Protein AF-A0A923TZ08-F1 (afdb_monomer)

Mean predicted aligned error: 14.0 Å

Radius of gyration: 20.59 Å; Cα contacts (8 Å, |Δi|>4): 35; chains: 1; bounding box: 47×41×52 Å

Structure (mmCIF, N/CA/C/O backbone):
data_AF-A0A923TZ08-F1
#
_entry.id   AF-A0A923TZ08-F1
#
loop_
_atom_site.group_PDB
_atom_site.id
_atom_site.type_symbol
_atom_site.label_atom_id
_atom_site.label_alt_id
_atom_site.label_comp_id
_atom_site.label_asym_id
_atom_site.label_entity_id
_atom_site.label_seq_id
_atom_site.pdbx_PDB_ins_code
_atom_site.Cartn_x
_atom_site.Cartn_y
_atom_site.Cartn_z
_atom_site.occupancy
_atom_site.B_iso_or_equiv
_atom_site.auth_seq_id
_atom_site.auth_comp_id
_atom_site.auth_asym_id
_atom_site.auth_atom_id
_atom_site.pdbx_PDB_model_num
ATOM 1 N N . MET A 1 1 ? -11.995 -16.729 10.564 1.00 51.62 1 MET A N 1
ATOM 2 C CA . MET A 1 1 ? -11.643 -15.443 9.918 1.00 51.62 1 MET A CA 1
ATOM 3 C C . MET A 1 1 ? -10.370 -15.653 9.128 1.00 51.62 1 MET A C 1
ATOM 5 O O . MET A 1 1 ? -9.372 -16.040 9.724 1.00 51.62 1 MET A O 1
ATOM 9 N N . ALA A 1 2 ? -10.421 -15.484 7.808 1.00 56.25 2 ALA A N 1
ATOM 10 C CA . ALA A 1 2 ? -9.233 -15.591 6.970 1.00 56.25 2 ALA A CA 1
ATOM 11 C C . ALA A 1 2 ? -8.267 -14.456 7.340 1.00 56.25 2 ALA A C 1
ATOM 13 O O . ALA A 1 2 ? -8.632 -13.284 7.269 1.00 56.25 2 ALA A O 1
ATOM 14 N N . ARG A 1 3 ? -7.064 -14.803 7.801 1.00 67.94 3 ARG A N 1
ATOM 15 C CA . ARG A 1 3 ? -5.987 -13.831 7.997 1.00 67.94 3 ARG A CA 1
ATOM 16 C C . ARG A 1 3 ? -5.303 -13.652 6.651 1.00 67.94 3 ARG A C 1
ATOM 18 O O . ARG 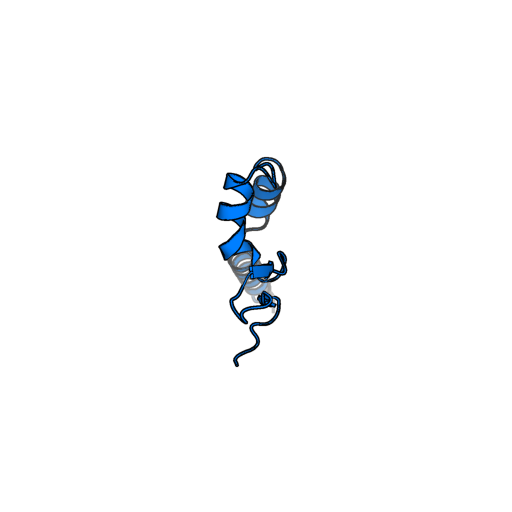A 1 3 ? -4.616 -14.561 6.195 1.00 67.94 3 ARG A O 1
ATOM 25 N N . ILE A 1 4 ? -5.524 -12.510 6.012 1.00 73.94 4 ILE A N 1
ATOM 26 C CA . ILE A 1 4 ? -4.774 -12.144 4.811 1.00 73.94 4 ILE A CA 1
ATOM 27 C C . ILE A 1 4 ? -3.394 -11.683 5.281 1.00 73.94 4 ILE A C 1
ATOM 29 O O . ILE A 1 4 ? -3.276 -10.805 6.137 1.00 73.94 4 ILE A O 1
ATOM 33 N N . ALA A 1 5 ? -2.344 -12.337 4.791 1.00 77.12 5 ALA A N 1
ATOM 34 C CA . ALA A 1 5 ? -0.986 -12.069 5.236 1.00 77.12 5 ALA A CA 1
ATOM 35 C C . ALA A 1 5 ? -0.571 -10.641 4.855 1.00 77.12 5 ALA A C 1
ATOM 37 O O . ALA A 1 5 ? -0.471 -10.331 3.678 1.00 77.12 5 ALA A O 1
ATOM 38 N N . GLY A 1 6 ? -0.263 -9.807 5.851 1.00 77.81 6 GLY A N 1
ATOM 39 C CA . GLY A 1 6 ? 0.081 -8.400 5.625 1.00 77.81 6 GLY A CA 1
ATOM 40 C C . GLY A 1 6 ? -1.090 -7.428 5.774 1.00 77.81 6 GLY A C 1
ATOM 41 O O . GLY A 1 6 ? -0.896 -6.247 5.520 1.00 77.81 6 GLY A O 1
ATOM 42 N N . ILE A 1 7 ? -2.272 -7.880 6.212 1.00 84.56 7 ILE A N 1
ATOM 43 C CA . ILE A 1 7 ? -3.402 -7.003 6.550 1.00 84.56 7 ILE A CA 1
ATOM 44 C C . ILE A 1 7 ? -3.794 -7.212 8.011 1.00 84.56 7 ILE A C 1
ATOM 46 O O . ILE A 1 7 ? -4.114 -8.327 8.428 1.00 84.56 7 ILE A O 1
ATOM 50 N N . THR A 1 8 ? -3.830 -6.122 8.772 1.00 87.12 8 THR A N 1
ATOM 51 C CA . THR A 1 8 ? -4.288 -6.110 10.165 1.00 87.12 8 THR A CA 1
ATOM 52 C C . THR A 1 8 ? -5.446 -5.138 10.310 1.00 87.12 8 THR A C 1
ATOM 54 O O . THR A 1 8 ? -5.372 -4.010 9.838 1.00 87.12 8 THR A O 1
ATOM 57 N N . THR A 1 9 ? -6.514 -5.554 10.986 1.00 89.06 9 THR A N 1
ATOM 58 C CA . THR A 1 9 ? -7.678 -4.704 11.266 1.00 89.06 9 THR A CA 1
ATOM 59 C C . THR A 1 9 ? -7.815 -4.488 12.767 1.00 89.06 9 THR A C 1
ATOM 61 O O . THR A 1 9 ? -7.847 -5.463 13.520 1.00 89.06 9 THR A O 1
ATOM 64 N N . GLU A 1 10 ? -7.965 -3.243 13.197 1.00 90.88 10 GLU A N 1
ATOM 65 C CA . GLU A 1 10 ? -8.336 -2.886 14.566 1.00 90.88 10 GLU A CA 1
ATOM 66 C C . GLU A 1 10 ? -9.834 -2.567 14.626 1.00 90.88 10 GLU A C 1
ATOM 68 O O . GLU A 1 10 ? -10.431 -2.097 13.650 1.00 90.88 10 GLU A O 1
ATOM 73 N N . LYS A 1 11 ? -10.453 -2.863 15.773 1.00 93.38 11 LYS A N 1
ATOM 74 C CA . LYS A 1 11 ? -11.874 -2.611 16.026 1.00 93.38 11 LYS A CA 1
ATOM 75 C C . LYS A 1 11 ? -12.051 -1.499 17.056 1.00 93.38 11 LYS A C 1
ATOM 77 O O . LYS A 1 11 ? -11.240 -1.370 17.967 1.00 93.38 11 LYS A O 1
ATOM 82 N N . ASP A 1 12 ? -13.127 -0.733 16.927 1.00 91.69 12 ASP A N 1
ATOM 83 C CA . ASP A 1 12 ? -13.568 0.225 17.937 1.00 91.69 12 ASP A CA 1
ATOM 84 C C . ASP A 1 12 ? -14.223 -0.466 19.150 1.00 91.69 12 ASP A C 1
ATOM 86 O O . ASP A 1 12 ? -14.425 -1.685 19.184 1.00 91.69 12 ASP A O 1
ATOM 90 N N . SER A 1 13 ? -14.607 0.333 20.151 1.00 92.19 13 SER A N 1
ATOM 91 C CA . SER A 1 13 ? -15.304 -0.131 21.359 1.00 92.19 13 SER A CA 1
ATOM 92 C C . SER A 1 13 ? -16.686 -0.745 21.094 1.00 92.19 13 SER A C 1
ATOM 94 O O . SER A 1 13 ? -17.251 -1.382 21.980 1.00 92.19 13 SER A O 1
ATOM 96 N N . LYS A 1 14 ? -17.231 -0.587 19.882 1.00 93.94 14 LYS A N 1
ATOM 97 C CA . LYS A 1 14 ? -18.500 -1.174 19.426 1.00 93.94 14 LYS A CA 1
ATOM 98 C C . LYS A 1 14 ? -18.279 -2.430 18.573 1.00 93.94 14 LYS A C 1
ATOM 100 O O . LYS A 1 14 ? -19.242 -2.988 18.048 1.00 93.94 14 LYS A O 1
ATOM 105 N N . GLY A 1 15 ? -17.031 -2.879 18.418 1.00 89.06 15 GLY A N 1
ATOM 106 C CA . GLY A 1 15 ? -16.661 -4.062 17.645 1.00 89.06 15 GLY A CA 1
ATOM 107 C C . GLY A 1 15 ? -16.646 -3.862 16.125 1.00 89.06 15 GLY A C 1
ATOM 108 O O . GLY A 1 15 ? -16.533 -4.856 15.398 1.00 89.06 15 GLY A O 1
ATOM 109 N N . LYS A 1 16 ? -16.741 -2.622 15.628 1.00 92.50 16 LYS A N 1
ATOM 110 C CA . LYS A 1 16 ? -16.664 -2.280 14.197 1.00 92.50 16 LYS A CA 1
ATOM 111 C C . LYS A 1 16 ? -15.220 -2.009 13.789 1.00 92.50 16 LYS A C 1
ATOM 113 O O . LYS A 1 16 ? -14.447 -1.508 14.592 1.00 92.50 16 LYS A O 1
ATOM 118 N N . ILE A 1 17 ? -14.846 -2.334 12.549 1.00 90.25 17 ILE A N 1
ATOM 119 C CA . ILE A 1 17 ? -13.493 -2.049 12.043 1.00 90.25 17 ILE A CA 1
ATOM 120 C C . ILE A 1 17 ? -13.294 -0.533 12.003 1.00 90.25 17 ILE A C 1
ATOM 122 O O . ILE A 1 17 ? -14.063 0.171 11.351 1.00 90.25 17 ILE A O 1
ATOM 126 N N . SER A 1 18 ? -12.268 -0.053 12.696 1.00 92.25 18 SER A N 1
ATOM 127 C CA . SER A 1 18 ? -11.937 1.370 12.808 1.00 92.25 18 SER A CA 1
ATOM 128 C C . SER A 1 18 ? -10.652 1.731 12.074 1.00 92.25 18 SER A C 1
ATOM 130 O O . SER A 1 18 ? -10.511 2.855 11.601 1.00 92.25 18 SER A O 1
ATOM 132 N N . LYS A 1 19 ? -9.720 0.781 11.954 1.00 87.00 19 LYS A N 1
ATOM 133 C CA . LYS A 1 19 ? -8.439 0.985 11.282 1.00 87.00 19 LYS A CA 1
ATOM 134 C C . LYS A 1 19 ? -8.002 -0.286 10.577 1.00 87.00 19 LYS A C 1
ATOM 136 O O . LYS A 1 19 ? -8.196 -1.391 11.083 1.00 87.00 19 LYS A O 1
ATOM 141 N N . VAL A 1 20 ? -7.389 -0.113 9.414 1.00 87.38 20 VAL A N 1
ATOM 142 C CA . VAL A 1 20 ? -6.760 -1.194 8.660 1.00 87.38 20 VAL A CA 1
ATOM 143 C C . VAL A 1 20 ? -5.325 -0.792 8.361 1.00 87.38 20 VAL A C 1
ATOM 145 O O . VAL A 1 20 ? -5.071 0.304 7.869 1.00 87.38 20 VAL A O 1
ATOM 148 N N . THR A 1 21 ? -4.395 -1.680 8.679 1.00 85.31 21 THR A N 1
ATOM 149 C CA . THR A 1 21 ? -2.968 -1.535 8.412 1.00 85.31 21 THR A CA 1
ATOM 150 C C . THR A 1 21 ? -2.587 -2.535 7.337 1.00 85.31 21 THR A C 1
ATOM 152 O O . THR A 1 21 ? -2.895 -3.722 7.461 1.00 85.31 21 THR A O 1
ATOM 155 N N . PHE A 1 22 ? -1.896 -2.059 6.308 1.00 84.38 22 PHE A N 1
ATOM 156 C CA . PHE A 1 22 ? -1.436 -2.880 5.200 1.00 84.38 22 PHE A CA 1
ATOM 157 C C . PHE A 1 22 ? 0.089 -2.873 5.114 1.00 84.38 22 PHE 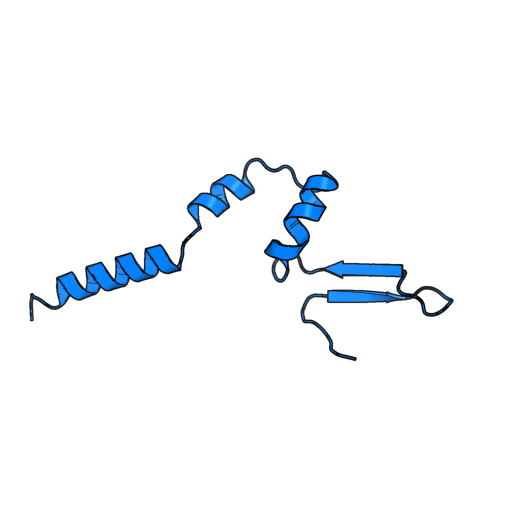A C 1
ATOM 159 O O . PHE A 1 22 ? 0.726 -1.824 5.208 1.00 84.38 22 PHE A O 1
ATOM 166 N N . ASP A 1 23 ? 0.669 -4.045 4.889 1.00 81.69 23 ASP A N 1
ATOM 167 C CA . ASP A 1 23 ? 2.060 -4.198 4.486 1.00 81.69 23 ASP A CA 1
ATOM 168 C C . ASP A 1 23 ? 2.205 -3.767 3.022 1.00 81.69 23 ASP A C 1
ATOM 170 O O . ASP A 1 23 ? 1.788 -4.466 2.092 1.00 81.69 23 ASP A O 1
ATOM 174 N N . LEU A 1 24 ? 2.823 -2.604 2.829 1.00 79.44 24 LEU A N 1
ATOM 175 C CA . LEU A 1 24 ? 3.022 -1.994 1.518 1.00 79.44 24 LEU A CA 1
ATOM 176 C C . LEU A 1 24 ? 3.897 -2.832 0.583 1.00 79.44 24 LEU A C 1
ATOM 178 O O . LEU A 1 24 ? 3.825 -2.639 -0.625 1.00 79.44 24 LEU A O 1
ATOM 182 N N . LYS A 1 25 ? 4.711 -3.764 1.096 1.00 78.19 25 LYS A N 1
ATOM 183 C CA . LYS A 1 25 ? 5.503 -4.665 0.245 1.00 78.19 25 LYS A CA 1
ATOM 184 C C . LYS A 1 25 ? 4.651 -5.784 -0.342 1.00 78.19 25 LYS A C 1
ATOM 186 O O . LYS A 1 25 ? 4.935 -6.238 -1.445 1.00 78.19 25 LYS A O 1
ATOM 191 N N . LYS A 1 26 ? 3.623 -6.229 0.384 1.00 77.06 26 LYS A N 1
ATOM 192 C CA . LYS A 1 26 ? 2.759 -7.350 -0.021 1.00 77.06 26 LYS A CA 1
ATOM 193 C C . LYS A 1 26 ? 1.559 -6.916 -0.847 1.00 77.06 26 LYS A C 1
ATOM 195 O O . LYS A 1 26 ? 1.144 -7.662 -1.722 1.00 77.06 26 LYS A O 1
ATOM 200 N N . HIS A 1 27 ? 1.042 -5.721 -0.575 1.00 80.50 27 HIS A N 1
ATOM 201 C CA . HIS A 1 27 ? -0.156 -5.181 -1.221 1.00 80.50 27 HIS A CA 1
ATOM 202 C C . HIS A 1 27 ? 0.131 -3.890 -1.994 1.00 80.50 27 HIS A C 1
ATOM 204 O O . HIS A 1 27 ? -0.675 -2.960 -2.045 1.00 80.50 27 HIS A O 1
ATOM 210 N N . ARG A 1 28 ? 1.344 -3.798 -2.554 1.00 73.12 28 ARG A N 1
ATOM 211 C CA . ARG A 1 28 ? 1.839 -2.602 -3.241 1.00 73.12 28 ARG A CA 1
ATOM 212 C C . ARG A 1 28 ? 0.920 -2.201 -4.393 1.00 73.12 28 ARG A C 1
ATOM 214 O O . ARG A 1 28 ? 0.560 -1.036 -4.496 1.00 73.12 28 ARG A O 1
ATOM 221 N N . ALA A 1 29 ? 0.546 -3.159 -5.240 1.00 76.75 29 ALA A N 1
ATOM 222 C CA . ALA A 1 29 ? -0.229 -2.903 -6.451 1.00 76.75 29 ALA A CA 1
ATOM 223 C C . ALA A 1 29 ? -1.644 -2.400 -6.138 1.00 76.75 29 ALA A C 1
ATOM 225 O O . ALA A 1 29 ? -2.133 -1.488 -6.800 1.00 76.75 29 ALA A O 1
ATOM 226 N N . GLU A 1 30 ? -2.286 -2.950 -5.106 1.00 80.06 30 GLU A N 1
ATOM 227 C CA . GLU A 1 30 ? -3.655 -2.576 -4.759 1.00 80.06 30 GLU A CA 1
ATOM 228 C C . GLU A 1 30 ? -3.732 -1.227 -4.026 1.00 80.06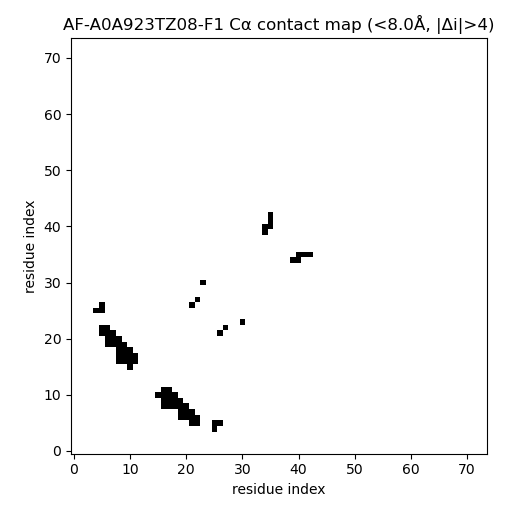 30 GLU A C 1
ATOM 230 O O . GLU A 1 30 ? -4.750 -0.540 -4.106 1.00 80.06 30 GLU A O 1
ATOM 235 N N . ILE A 1 31 ? -2.670 -0.834 -3.313 1.00 81.44 31 ILE A N 1
ATOM 236 C CA . ILE A 1 31 ? -2.700 0.303 -2.377 1.00 81.44 31 ILE A CA 1
ATOM 237 C C . ILE A 1 31 ? -1.980 1.538 -2.926 1.00 81.44 31 ILE A C 1
ATOM 239 O O . ILE A 1 31 ? -2.331 2.655 -2.543 1.00 81.44 31 ILE A O 1
ATOM 243 N N . MET A 1 32 ? -1.032 1.387 -3.857 1.00 78.62 32 MET A N 1
ATOM 244 C CA . MET A 1 32 ? -0.293 2.524 -4.427 1.00 78.62 32 MET A CA 1
ATOM 245 C C . MET A 1 32 ? -1.199 3.636 -4.987 1.00 78.62 32 MET A C 1
ATOM 247 O O . MET A 1 32 ? -0.972 4.795 -4.637 1.00 78.62 32 MET A O 1
ATOM 251 N N . PRO A 1 33 ? -2.276 3.337 -5.747 1.00 81.69 33 PRO A N 1
ATOM 252 C CA . PRO A 1 33 ? -3.163 4.384 -6.259 1.00 81.69 33 PRO A CA 1
ATOM 253 C C . PRO A 1 33 ? -3.852 5.183 -5.146 1.00 81.69 33 PRO A C 1
ATOM 255 O O . PRO A 1 33 ? -4.170 6.358 -5.319 1.00 81.69 33 PRO A O 1
ATOM 258 N N . LEU A 1 34 ? -4.104 4.548 -3.997 1.00 81.50 34 LEU A N 1
ATOM 259 C CA . LEU 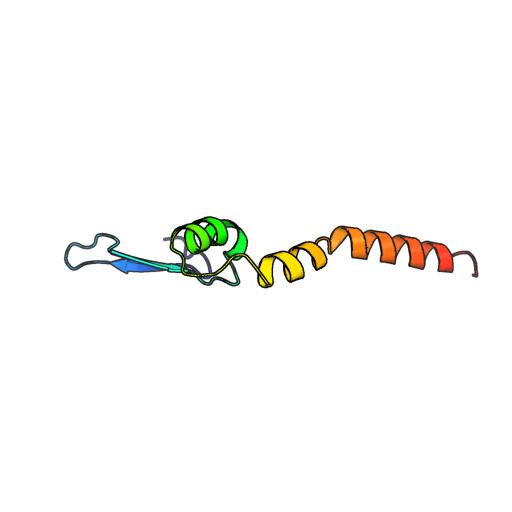A 1 34 ? -4.669 5.211 -2.826 1.00 81.50 34 LEU A CA 1
ATOM 260 C C . LEU A 1 34 ? -3.627 6.122 -2.160 1.00 81.50 34 LEU A C 1
ATOM 262 O O . LEU A 1 34 ? -3.954 7.243 -1.786 1.00 81.50 34 LEU A O 1
ATOM 266 N N . LEU A 1 35 ? -2.380 5.663 -2.030 1.00 81.06 35 LEU A N 1
ATOM 267 C CA . LEU A 1 35 ? -1.304 6.418 -1.376 1.00 81.06 35 LEU A CA 1
ATOM 268 C C . LEU A 1 35 ? -0.903 7.669 -2.159 1.00 81.06 35 LEU A C 1
ATOM 270 O O . LEU A 1 35 ? -0.699 8.713 -1.542 1.00 81.06 35 LEU A O 1
ATOM 274 N N . ILE A 1 36 ? -0.874 7.584 -3.492 1.00 78.50 36 ILE A N 1
ATOM 275 C CA . ILE A 1 36 ? -0.646 8.734 -4.380 1.00 78.50 36 ILE A CA 1
ATOM 276 C C . ILE A 1 36 ? -1.776 9.757 -4.213 1.00 78.50 36 ILE A C 1
ATOM 278 O O . ILE A 1 36 ? -1.524 10.936 -3.981 1.00 78.50 36 ILE A O 1
ATOM 282 N N . LYS A 1 37 ? -3.042 9.309 -4.223 1.00 79.62 37 LYS A N 1
ATOM 283 C CA . LYS A 1 37 ? -4.204 10.194 -4.001 1.00 79.62 37 LYS A CA 1
ATOM 284 C C . LYS A 1 37 ? -4.191 10.888 -2.642 1.00 79.62 37 LYS A C 1
ATOM 286 O O . LYS A 1 37 ? -4.718 11.988 -2.518 1.00 79.62 37 LYS A O 1
ATOM 291 N N . LEU A 1 38 ? -3.636 10.233 -1.626 1.00 81.81 38 LEU A N 1
ATOM 292 C CA . LEU A 1 38 ? -3.502 10.788 -0.281 1.00 81.81 38 LEU A CA 1
ATOM 293 C C . LEU A 1 38 ? -2.288 11.719 -0.136 1.00 81.81 38 LEU A C 1
ATOM 295 O O . LEU A 1 38 ? -2.110 12.290 0.936 1.00 81.81 38 LEU A O 1
ATOM 299 N N . GLY A 1 39 ? -1.447 11.856 -1.169 1.00 77.88 39 GLY A N 1
ATOM 300 C CA . GLY A 1 39 ? -0.193 12.610 -1.101 1.00 77.88 39 GLY A CA 1
ATOM 301 C C . GLY A 1 39 ? 0.824 12.002 -0.131 1.00 77.88 39 GLY A C 1
ATOM 302 O O . GLY A 1 39 ? 1.755 12.676 0.293 1.00 77.88 39 GLY A O 1
ATOM 303 N N . ALA A 1 40 ? 0.633 10.738 0.262 1.00 76.75 40 ALA A N 1
ATOM 304 C CA . ALA A 1 40 ? 1.521 10.045 1.191 1.00 76.75 40 ALA A CA 1
ATOM 305 C C . ALA A 1 40 ? 2.834 9.615 0.521 1.00 76.75 40 ALA A C 1
ATOM 307 O O . ALA A 1 40 ? 3.808 9.312 1.210 1.00 76.75 40 ALA A O 1
ATOM 308 N N . ILE A 1 41 ? 2.840 9.544 -0.813 1.00 70.19 41 ILE A N 1
ATOM 309 C CA . ILE A 1 41 ? 3.998 9.213 -1.637 1.00 70.19 41 ILE A CA 1
ATOM 310 C C . ILE A 1 41 ? 3.919 10.078 -2.897 1.00 70.19 41 ILE A C 1
ATOM 312 O O . ILE A 1 41 ? 2.863 10.141 -3.527 1.00 70.19 41 ILE A O 1
ATOM 316 N N . GLU A 1 42 ? 5.022 10.734 -3.250 1.00 65.25 42 GLU A N 1
ATOM 317 C CA . GLU A 1 42 ? 5.165 11.430 -4.529 1.00 65.25 42 GLU A CA 1
ATOM 318 C C . GLU A 1 42 ? 5.484 10.420 -5.643 1.00 65.25 42 GLU A C 1
ATOM 320 O O . GLU A 1 42 ? 6.210 9.445 -5.439 1.00 65.25 42 GLU A O 1
ATOM 325 N N . GLU A 1 43 ? 4.911 10.641 -6.825 1.00 60.62 43 GLU A N 1
ATOM 326 C CA . GLU A 1 43 ? 4.911 9.712 -7.968 1.00 60.62 43 GLU A CA 1
ATOM 327 C C . GLU A 1 43 ? 6.327 9.477 -8.560 1.00 60.62 43 GLU A C 1
ATOM 329 O O . GLU A 1 43 ? 6.567 8.508 -9.279 1.00 60.62 43 GLU A O 1
ATOM 334 N N . ASP A 1 44 ? 7.307 10.327 -8.231 1.00 59.41 44 ASP A N 1
ATOM 335 C CA . ASP A 1 44 ? 8.310 10.728 -9.224 1.00 59.41 44 ASP A CA 1
ATOM 336 C C . ASP A 1 44 ? 9.582 9.873 -9.365 1.00 59.41 44 ASP A C 1
ATOM 338 O O . ASP A 1 44 ? 10.120 9.778 -10.476 1.00 59.41 44 ASP A O 1
ATOM 342 N N . ASP A 1 45 ? 10.057 9.201 -8.312 1.00 55.59 45 ASP A N 1
ATOM 343 C CA . ASP A 1 45 ? 11.311 8.424 -8.399 1.00 55.59 45 ASP A CA 1
ATOM 344 C C . ASP A 1 45 ? 11.086 6.912 -8.382 1.00 55.59 45 ASP A C 1
ATOM 346 O O . ASP A 1 45 ? 11.750 6.151 -9.095 1.00 55.59 45 ASP A O 1
ATOM 350 N N . PHE A 1 46 ? 10.084 6.452 -7.639 1.00 56.22 46 PHE A N 1
ATOM 351 C CA . PHE A 1 46 ? 9.838 5.024 -7.489 1.00 56.22 46 PHE A CA 1
ATOM 352 C C . PHE A 1 46 ? 9.088 4.419 -8.678 1.00 56.22 46 PHE A C 1
ATOM 354 O O . PHE A 1 46 ? 9.361 3.275 -9.035 1.00 56.22 46 PHE A O 1
ATOM 361 N N . GLU A 1 47 ? 8.192 5.158 -9.342 1.00 58.28 47 GLU A N 1
ATOM 362 C CA . GLU A 1 47 ? 7.571 4.680 -10.584 1.00 58.28 47 GLU A CA 1
ATOM 363 C C . GLU A 1 47 ? 8.562 4.620 -11.749 1.00 58.28 47 GLU A C 1
ATOM 365 O O . GLU A 1 47 ? 8.454 3.724 -12.586 1.00 58.28 47 GLU A O 1
ATOM 370 N N . LYS A 1 48 ? 9.562 5.511 -11.798 1.00 58.53 48 LYS A N 1
ATOM 371 C CA . LYS A 1 48 ? 10.646 5.447 -12.795 1.00 58.53 48 LYS A CA 1
ATOM 372 C C . LYS A 1 48 ? 11.542 4.232 -12.591 1.00 58.53 48 LYS A C 1
ATOM 374 O O . LYS A 1 48 ? 11.846 3.534 -13.558 1.00 58.53 48 LYS A O 1
ATOM 379 N N . GLU A 1 49 ? 11.958 3.970 -11.355 1.00 55.50 49 GLU A N 1
ATOM 380 C CA . GLU A 1 49 ? 12.736 2.776 -10.998 1.00 55.50 49 GLU A CA 1
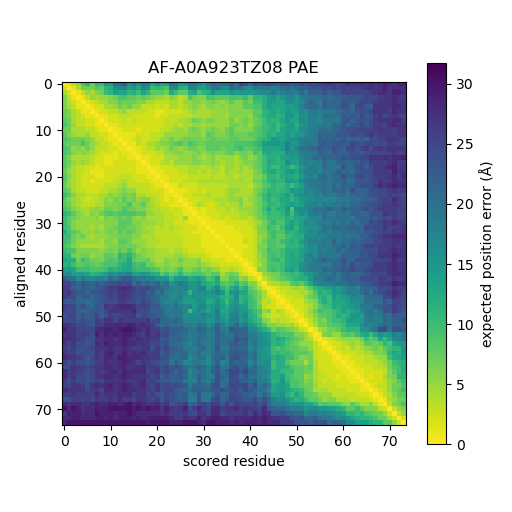ATOM 381 C C . GLU A 1 49 ? 11.919 1.493 -11.223 1.00 55.50 49 GLU A C 1
ATOM 383 O O . GLU A 1 49 ? 12.439 0.487 -11.700 1.00 55.50 49 GLU A O 1
ATOM 388 N N . TRP A 1 50 ? 10.611 1.533 -10.963 1.00 52.91 50 TRP A N 1
ATOM 389 C CA . TRP A 1 50 ? 9.725 0.379 -11.104 1.00 52.91 50 TRP A CA 1
ATOM 390 C C . TRP A 1 50 ? 9.324 0.079 -12.556 1.00 52.91 50 TRP A C 1
ATOM 392 O O . TRP A 1 50 ? 9.338 -1.085 -12.944 1.00 52.91 50 TRP A O 1
ATOM 402 N N . LYS A 1 51 ? 9.069 1.091 -13.399 1.00 56.91 51 LYS A N 1
ATOM 403 C CA . LYS A 1 51 ? 8.913 0.910 -14.860 1.00 56.91 51 LYS A CA 1
ATOM 404 C C . LYS A 1 51 ? 10.189 0.382 -15.518 1.00 56.91 51 LYS A C 1
ATOM 406 O O . LYS A 1 51 ? 10.111 -0.266 -16.553 1.00 56.91 51 LYS A O 1
ATOM 411 N N . LYS A 1 52 ? 11.364 0.638 -14.928 1.00 54.75 52 LYS A N 1
ATOM 412 C CA . LYS A 1 52 ? 12.623 -0.013 -15.331 1.00 54.75 52 LYS A CA 1
ATOM 413 C C . LYS A 1 52 ? 12.734 -1.458 -14.831 1.00 54.75 52 LYS A C 1
ATOM 415 O O . LYS A 1 52 ? 13.452 -2.242 -15.444 1.00 54.75 52 LYS A O 1
ATOM 420 N N . ALA A 1 53 ? 12.075 -1.796 -13.722 1.00 53.91 53 ALA A N 1
ATOM 421 C CA . ALA A 1 53 ? 12.092 -3.130 -13.118 1.00 53.91 53 ALA A CA 1
ATOM 422 C C . ALA A 1 53 ? 11.034 -4.091 -13.706 1.00 53.91 53 ALA A C 1
ATOM 424 O O . ALA A 1 53 ? 11.176 -5.309 -13.583 1.00 53.91 53 ALA A O 1
ATOM 425 N N . GLU A 1 54 ? 9.995 -3.575 -14.368 1.00 51.28 54 GLU A N 1
ATOM 426 C CA . GLU A 1 54 ? 9.119 -4.346 -15.258 1.00 51.28 54 GLU A CA 1
ATOM 427 C C . GLU A 1 54 ? 9.913 -4.709 -16.527 1.00 51.28 54 GLU A C 1
ATOM 429 O O . GLU A 1 54 ? 10.379 -3.840 -17.250 1.00 51.28 54 GLU A O 1
ATOM 434 N N . SER A 1 55 ? 10.187 -5.966 -16.859 1.00 55.03 55 SER A N 1
ATOM 435 C CA . SER A 1 55 ? 9.422 -7.185 -16.636 1.00 55.03 55 SER A CA 1
ATOM 436 C C . SER A 1 55 ? 10.401 -8.328 -16.311 1.00 55.03 55 SER A C 1
ATOM 438 O O . SER A 1 55 ? 11.289 -8.664 -17.101 1.00 55.03 55 SER A O 1
ATOM 440 N N . VAL A 1 56 ? 10.264 -8.949 -15.131 1.00 55.88 56 VAL A N 1
ATOM 441 C CA . VAL A 1 56 ? 11.012 -10.175 -14.774 1.00 55.88 56 VAL A CA 1
ATOM 442 C C . VAL A 1 56 ? 10.746 -11.273 -15.809 1.00 55.88 56 VAL A C 1
ATOM 444 O O . VAL A 1 56 ? 11.648 -12.037 -16.135 1.00 55.88 56 VAL A O 1
ATOM 447 N N . SER A 1 57 ? 9.549 -11.303 -16.401 1.00 58.19 57 SER A N 1
ATOM 448 C CA . SER A 1 57 ? 9.212 -12.162 -17.541 1.00 58.19 57 SER A CA 1
ATOM 449 C C . SER A 1 57 ? 10.011 -11.836 -18.807 1.00 58.19 57 SER A C 1
ATOM 451 O O . SER A 1 57 ? 10.511 -12.757 -19.439 1.00 58.19 57 SER A O 1
ATOM 453 N N . ASP A 1 58 ? 10.227 -10.566 -19.145 1.00 61.84 58 ASP A N 1
ATOM 454 C CA . ASP A 1 58 ? 11.001 -10.146 -20.326 1.00 61.84 58 ASP A CA 1
ATOM 455 C C . ASP A 1 58 ? 12.486 -10.430 -20.113 1.00 61.84 58 ASP A C 1
ATOM 457 O O . ASP A 1 58 ? 13.204 -10.811 -21.037 1.00 61.84 58 ASP A O 1
ATOM 461 N N . SER A 1 59 ? 12.945 -10.283 -18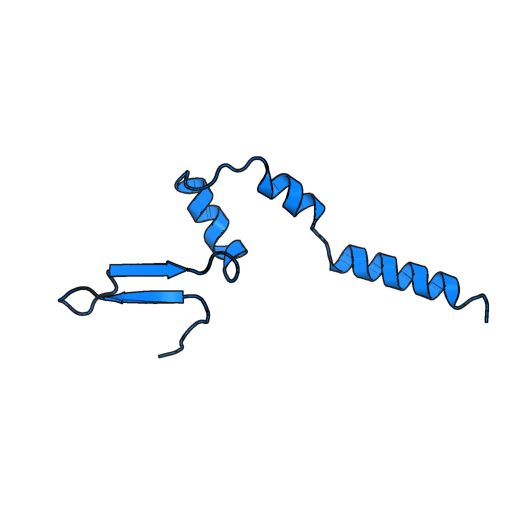.870 1.00 63.59 59 SER A N 1
ATOM 462 C CA . SER A 1 59 ? 14.303 -10.635 -18.461 1.00 63.59 59 SER A CA 1
ATOM 463 C C . SER A 1 59 ? 14.519 -12.149 -18.495 1.00 63.59 59 SER A C 1
ATOM 465 O O . SER A 1 59 ? 15.555 -12.604 -18.972 1.00 63.59 59 SER A O 1
ATOM 467 N N . LEU A 1 60 ? 13.531 -12.943 -18.067 1.00 63.28 60 LEU A N 1
ATOM 468 C CA . LEU A 1 60 ? 13.559 -14.406 -18.151 1.00 63.28 60 LEU A CA 1
ATOM 469 C C . LEU A 1 60 ? 13.472 -14.910 -19.596 1.00 63.28 60 LEU A C 1
ATOM 471 O O . LEU A 1 60 ? 14.177 -15.855 -19.938 1.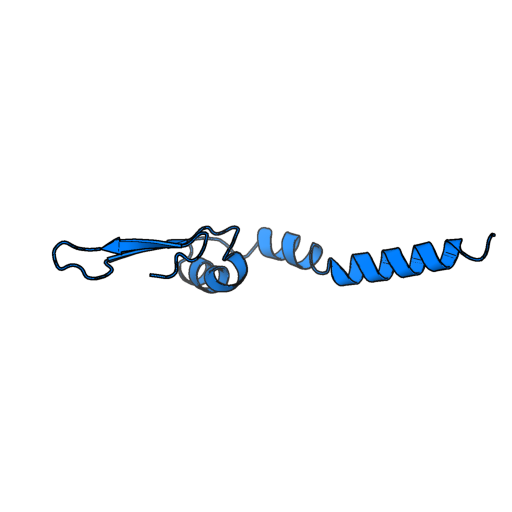00 63.28 60 LEU A O 1
ATOM 475 N N . GLU A 1 61 ? 12.661 -14.293 -20.455 1.00 67.75 61 GLU A N 1
ATOM 476 C CA . GLU A 1 61 ? 12.595 -14.638 -21.880 1.00 67.75 61 GLU A CA 1
ATOM 477 C C . GLU A 1 61 ? 13.895 -14.271 -22.606 1.00 67.75 61 GLU A C 1
ATOM 479 O O . GLU A 1 61 ? 14.416 -15.081 -23.377 1.00 67.75 61 GLU A O 1
ATOM 484 N N . LYS A 1 62 ? 14.506 -13.119 -22.289 1.00 68.81 62 LYS A N 1
ATOM 485 C CA . LYS A 1 62 ? 15.860 -12.786 -22.763 1.00 68.81 62 LYS A CA 1
ATOM 486 C C . LYS A 1 62 ? 16.883 -13.818 -22.295 1.00 68.81 62 LYS A C 1
ATOM 488 O O . LYS A 1 62 ? 17.608 -14.348 -23.133 1.00 68.81 62 LYS A O 1
ATOM 493 N N . LEU A 1 63 ? 16.892 -14.173 -21.010 1.00 67.56 63 LEU A N 1
ATOM 494 C CA . LEU A 1 63 ? 17.814 -15.167 -20.457 1.00 67.56 63 LEU A CA 1
ATOM 495 C C . LEU A 1 63 ? 17.640 -16.545 -21.121 1.00 67.56 63 LEU A C 1
ATOM 497 O O . LEU A 1 63 ? 18.619 -17.159 -21.535 1.00 67.56 63 LEU A O 1
ATOM 501 N N . LYS A 1 64 ? 16.398 -17.014 -21.304 1.00 70.62 64 LYS A N 1
ATOM 502 C CA . LYS A 1 64 ? 16.096 -18.257 -22.039 1.00 70.62 64 LYS A CA 1
ATOM 503 C C . LYS A 1 64 ? 16.562 -18.191 -23.492 1.00 70.62 64 LYS A C 1
ATOM 505 O O . LYS A 1 64 ? 17.063 -19.185 -24.016 1.00 70.62 64 LYS A O 1
ATOM 510 N N . SER A 1 65 ? 16.394 -17.043 -24.150 1.00 73.75 65 SER A N 1
ATOM 511 C CA . SER A 1 65 ? 16.854 -16.847 -25.528 1.00 73.75 65 SER A CA 1
ATOM 512 C C . SER A 1 65 ? 18.381 -16.881 -25.635 1.00 73.75 65 SER A C 1
ATOM 514 O O . SER A 1 65 ? 18.910 -17.418 -26.605 1.00 73.75 65 SER A O 1
ATOM 516 N N . GLU A 1 66 ? 19.093 -16.372 -24.628 1.00 72.94 66 GLU A N 1
ATOM 517 C CA . GLU A 1 66 ? 20.556 -16.403 -24.564 1.00 72.94 66 GLU A CA 1
ATOM 518 C C . GLU A 1 66 ? 21.080 -17.811 -24.269 1.00 72.94 66 GLU A C 1
ATOM 520 O O . GLU A 1 66 ? 21.993 -18.270 -24.948 1.00 72.94 66 GLU A O 1
ATOM 525 N N . ILE A 1 67 ? 20.444 -18.543 -23.350 1.00 71.81 67 ILE A N 1
ATOM 526 C CA . ILE A 1 67 ? 20.781 -19.945 -23.054 1.00 71.81 67 I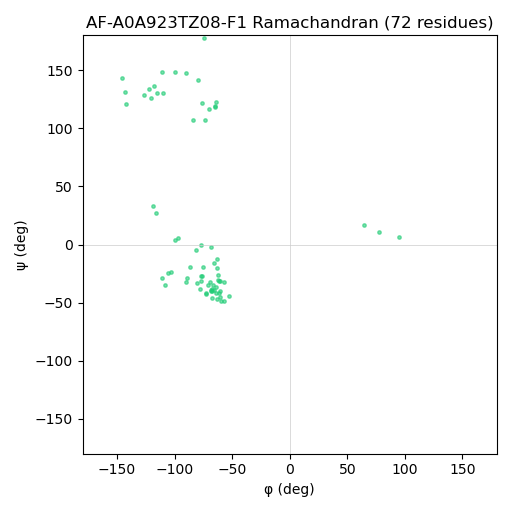LE A CA 1
ATOM 527 C C . ILE A 1 67 ? 20.572 -20.828 -24.295 1.00 71.81 67 ILE A C 1
ATOM 529 O O . ILE A 1 67 ? 21.441 -21.628 -24.633 1.00 71.81 67 ILE A O 1
ATOM 533 N N . LYS A 1 68 ? 19.487 -20.627 -25.060 1.00 66.81 68 LYS A N 1
ATOM 534 C CA . LYS A 1 68 ? 19.285 -21.307 -26.357 1.00 66.81 68 LYS A CA 1
ATOM 535 C C . LYS A 1 68 ? 20.366 -20.975 -27.390 1.00 66.81 68 LYS A C 1
ATOM 537 O O . LYS A 1 68 ? 20.694 -21.812 -28.224 1.00 66.81 68 LYS A O 1
ATOM 542 N N . LYS A 1 69 ? 20.935 -19.766 -27.345 1.00 70.44 69 LYS A N 1
ATOM 543 C CA . LYS A 1 69 ? 22.106 -19.389 -28.153 1.00 70.44 69 LYS A CA 1
ATOM 544 C C . LYS A 1 69 ? 23.415 -19.955 -27.596 1.00 70.44 69 LYS A C 1
ATOM 546 O O . LYS A 1 69 ? 24.456 -19.664 -28.165 1.00 70.44 69 LYS A O 1
ATOM 551 N N . TRP A 1 70 ? 23.439 -20.695 -26.500 1.00 63.88 70 TRP A N 1
ATOM 552 C CA . TRP A 1 70 ? 24.643 -21.413 -26.063 1.00 63.88 70 TRP A CA 1
ATOM 553 C C . TRP A 1 70 ? 24.541 -22.909 -26.384 1.00 63.88 70 TRP A C 1
ATOM 555 O O . TRP A 1 70 ? 25.559 -23.540 -26.648 1.00 63.88 70 TRP A O 1
ATOM 565 N N . ASP A 1 71 ? 23.316 -23.423 -26.518 1.00 58.03 71 ASP A N 1
ATOM 566 C CA . ASP A 1 71 ? 23.000 -24.811 -26.888 1.00 58.03 71 ASP A CA 1
ATOM 567 C C . ASP A 1 71 ? 23.364 -25.207 -28.339 1.00 58.03 71 ASP A C 1
ATOM 569 O O . ASP A 1 71 ? 23.192 -26.358 -28.720 1.00 58.03 71 ASP A O 1
ATOM 573 N N . TRP A 1 72 ? 23.885 -24.292 -29.172 1.00 53.31 72 TRP A N 1
ATOM 574 C CA . TRP A 1 72 ? 24.397 -24.614 -30.524 1.00 53.31 72 TRP A CA 1
ATOM 575 C C . TRP A 1 72 ? 25.921 -24.807 -30.584 1.00 53.31 72 TRP A C 1
ATOM 577 O O . TRP A 1 72 ? 26.479 -24.944 -31.673 1.00 53.31 72 TRP A O 1
ATOM 587 N N . LYS A 1 73 ? 26.608 -24.788 -29.433 1.00 51.28 73 LYS A N 1
ATOM 588 C CA . LYS A 1 73 ? 28.052 -25.065 -29.321 1.00 51.28 73 LYS A CA 1
ATOM 589 C C . LYS A 1 73 ? 28.371 -26.322 -28.495 1.00 51.28 73 LYS A C 1
ATOM 591 O O . LYS A 1 73 ? 29.456 -26.396 -27.918 1.00 51.28 73 LYS A O 1
ATOM 596 N N . ALA A 1 74 ? 27.450 -27.284 -28.449 1.00 43.88 74 ALA A N 1
ATOM 597 C CA . ALA A 1 74 ? 27.699 -28.642 -27.965 1.00 43.88 74 ALA A CA 1
ATOM 598 C C . ALA A 1 74 ? 27.654 -29.635 -29.132 1.00 43.88 74 ALA A C 1
ATOM 600 O O . ALA A 1 74 ? 26.769 -29.467 -30.003 1.00 43.88 74 ALA A O 1
#

Solvent-accessible s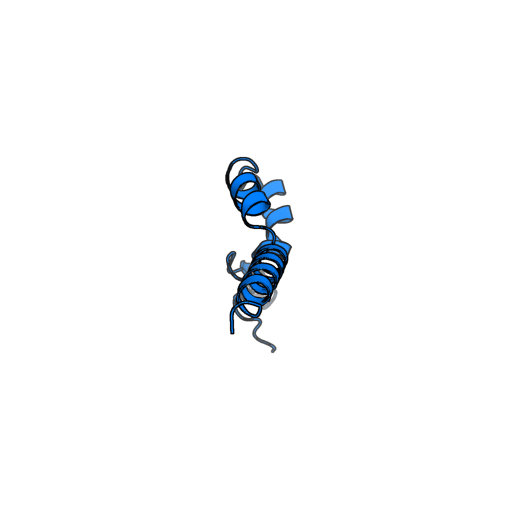urface area (backbone atoms only — not comparable to full-atom values): 4675 Å² total; per-residue (Å²): 132,89,80,54,86,52,56,47,76,44,61,44,101,84,70,46,82,70,45,76,48,70,38,61,87,76,45,37,82,81,43,46,70,56,36,46,77,68,66,77,44,79,74,75,63,62,51,57,56,44,63,69,58,60,46,67,65,57,52,48,52,49,50,52,54,51,54,59,69,51,67,78,79,116

Secondary structure (DSSP, 8-state):
----TTEEEEE-TTS-EEEEEE-TTTSHHHHHHHHHHTTSS-STTHHHHHHHH--HHHHHHHHHHHHHTTTT--

pLDDT: mean 72.02, std 13.17, range [43.88, 93.94]

Sequence (74 aa):
MARIAGITTEKDSKGKISKVTFDLKKHRAEIMPLLIKLGAIEEDDFEKEWKKAESVSDSLEKLKSEIKKWDWKA

Foldseek 3Di:
DDDDPQWDFDADPVRHTDDIGGDCVVCVPVCVVVCVVVVVDPPPDVVVVVVVVPDPVVVVVVVVVVVVVVVVVD